Protein AF-A0A9E5URE9-F1 (afdb_monomer)

Mean predicted aligned error: 7.42 Å

Nearest PDB structures (foldseek):
  4c12-assembly1_A  TM=3.299E-01  e=5.201E+00  Staphylococcus aureus
  5oyg-assembly1_A  TM=1.551E-01  e=9.542E+00  Mus musculus

Solvent-accessible surface area (backbone atoms only — not comparable to full-atom values): 10415 Å² total; per-residue (Å²): 116,57,43,36,28,43,25,37,92,72,68,79,48,72,44,80,46,74,29,92,41,66,73,55,35,54,56,54,53,61,72,70,52,81,60,83,44,76,50,73,67,82,85,67,87,63,43,59,75,55,46,56,67,60,48,29,28,36,34,40,39,46,84,90,50,74,49,76,44,80,40,81,71,72,63,75,66,90,88,64,58,64,67,62,53,51,50,53,51,41,51,51,51,51,32,33,76,72,63,78,35,84,72,73,83,82,73,88,70,53,68,39,33,41,37,28,73,60,31,91,81,43,49,32,35,34,33,64,82,70,63,52,68,44,64,61,46,61,49,35,73,78,67,61,58,49,63,70,60,36,50,47,41,49,55,51,46,63,79,61,65,74,80,78,77,80,68,68,72,63,78,77,134

Structure (mmCIF, N/CA/C/O backbone):
data_AF-A0A9E5URE9-F1
#
_entry.id   AF-A0A9E5URE9-F1
#
loop_
_atom_site.group_PDB
_atom_site.id
_atom_site.type_symbol
_atom_site.label_atom_id
_atom_site.label_alt_id
_atom_site.label_comp_id
_atom_site.label_asym_id
_atom_site.label_entity_id
_atom_site.label_seq_id
_atom_site.pdbx_PDB_ins_code
_atom_site.Cartn_x
_atom_site.Cartn_y
_atom_site.Cartn_z
_atom_site.occupancy
_atom_site.B_iso_or_equiv
_atom_site.auth_seq_id
_atom_site.auth_comp_id
_atom_site.auth_asym_id
_atom_site.auth_atom_id
_atom_site.pdbx_PDB_model_num
ATOM 1 N N . MET A 1 1 ? 10.419 -15.324 2.575 1.00 60.12 1 MET A N 1
ATOM 2 C CA . MET A 1 1 ? 11.034 -14.148 3.236 1.00 60.12 1 MET A CA 1
ATOM 3 C C . MET A 1 1 ? 10.386 -12.915 2.632 1.00 60.12 1 MET A C 1
ATOM 5 O O . MET A 1 1 ? 10.038 -13.003 1.463 1.00 60.12 1 MET A O 1
ATOM 9 N N . PRO A 1 2 ? 10.134 -11.830 3.382 1.00 74.69 2 PRO A N 1
ATOM 10 C CA . PRO A 1 2 ? 9.548 -10.629 2.796 1.00 74.69 2 PRO A CA 1
ATOM 11 C C . PRO A 1 2 ? 10.541 -9.970 1.827 1.00 74.69 2 PRO A C 1
ATOM 13 O O . PRO A 1 2 ? 11.730 -9.865 2.138 1.00 74.69 2 PRO A O 1
ATOM 16 N N . VAL A 1 3 ? 10.042 -9.533 0.670 1.00 76.31 3 VAL A N 1
ATOM 17 C CA . VAL A 1 3 ? 10.836 -8.878 -0.377 1.00 76.31 3 VAL A CA 1
ATOM 18 C C . VAL A 1 3 ? 10.180 -7.550 -0.742 1.00 76.31 3 VAL A C 1
ATOM 20 O O . VAL A 1 3 ? 8.975 -7.491 -1.001 1.00 76.31 3 VAL A O 1
ATOM 23 N N . ALA A 1 4 ? 10.978 -6.485 -0.743 1.00 77.38 4 ALA A N 1
ATOM 24 C CA . ALA A 1 4 ? 10.601 -5.182 -1.272 1.00 77.38 4 ALA A CA 1
ATOM 25 C C . ALA A 1 4 ? 11.588 -4.754 -2.353 1.00 77.38 4 ALA A C 1
ATOM 27 O O . ALA A 1 4 ? 12.710 -5.248 -2.419 1.00 77.38 4 ALA A O 1
ATOM 28 N N . TRP A 1 5 ? 11.188 -3.776 -3.148 1.00 84.19 5 TRP A N 1
ATOM 29 C CA . TRP A 1 5 ? 12.077 -3.035 -4.019 1.00 84.19 5 TRP A CA 1
ATOM 30 C C . TRP A 1 5 ? 11.864 -1.548 -3.786 1.00 84.19 5 TRP A C 1
ATOM 32 O O . TRP A 1 5 ? 10.734 -1.102 -3.584 1.00 84.19 5 TRP A O 1
ATOM 42 N N . ALA A 1 6 ? 12.940 -0.775 -3.843 1.00 74.88 6 ALA A N 1
ATOM 43 C CA . ALA A 1 6 ? 12.883 0.677 -3.750 1.00 74.88 6 ALA A CA 1
ATOM 44 C C . ALA A 1 6 ? 13.463 1.302 -5.017 1.00 74.88 6 ALA A C 1
ATOM 46 O O . ALA A 1 6 ? 14.536 0.902 -5.470 1.00 74.88 6 ALA A O 1
ATOM 47 N N . ALA A 1 7 ? 12.764 2.286 -5.575 1.00 72.44 7 ALA A N 1
ATOM 48 C CA . ALA A 1 7 ? 13.292 3.133 -6.633 1.00 72.44 7 ALA A CA 1
ATOM 49 C C . ALA A 1 7 ? 13.768 4.463 -6.031 1.00 72.44 7 ALA A C 1
ATOM 51 O O . ALA A 1 7 ? 13.039 5.140 -5.298 1.00 72.44 7 ALA A O 1
ATOM 52 N N . VAL A 1 8 ? 15.006 4.832 -6.358 1.00 62.00 8 VAL A N 1
ATOM 53 C CA . VAL A 1 8 ? 15.594 6.141 -6.048 1.00 62.00 8 VAL A CA 1
ATOM 54 C C . VAL A 1 8 ? 15.553 6.986 -7.323 1.00 62.00 8 VAL A C 1
ATOM 56 O O . VAL A 1 8 ? 15.662 6.441 -8.420 1.00 62.00 8 VAL A O 1
ATOM 59 N N . ALA A 1 9 ? 15.415 8.307 -7.181 1.00 56.12 9 ALA A N 1
ATOM 60 C CA . ALA A 1 9 ? 15.233 9.271 -8.275 1.00 56.12 9 ALA A CA 1
ATOM 61 C C . ALA A 1 9 ? 16.230 9.134 -9.448 1.00 56.12 9 ALA A C 1
ATOM 63 O O . ALA A 1 9 ? 15.930 9.532 -10.569 1.00 56.12 9 ALA A O 1
ATOM 64 N N . HIS A 1 10 ? 17.422 8.575 -9.213 1.00 47.16 10 HIS A N 1
ATOM 65 C CA . HIS A 1 10 ? 18.380 8.224 -10.259 1.00 47.16 10 HIS A CA 1
ATOM 66 C C . HIS A 1 10 ? 19.381 7.158 -9.769 1.00 47.16 10 HIS A C 1
ATOM 68 O O . HIS A 1 10 ? 19.955 7.340 -8.693 1.00 47.16 10 HIS A O 1
ATOM 74 N N . PRO A 1 11 ? 19.695 6.111 -10.562 1.00 50.81 11 PRO A N 1
ATOM 75 C CA . PRO A 1 11 ? 19.021 5.683 -11.792 1.00 50.81 11 PRO A CA 1
ATOM 76 C C . PRO A 1 11 ? 17.658 5.040 -11.481 1.00 50.81 11 PRO A C 1
ATOM 78 O O . PRO A 1 11 ? 17.508 4.417 -10.434 1.00 50.81 11 PRO A O 1
ATOM 81 N N . LEU A 1 12 ? 16.692 5.200 -12.397 1.00 62.84 12 LEU A N 1
ATOM 82 C CA . LEU A 1 12 ? 15.303 4.701 -12.352 1.00 62.84 12 LEU A CA 1
ATOM 83 C C . LEU A 1 12 ? 15.221 3.160 -12.377 1.00 62.84 12 LEU A C 1
ATOM 85 O O . LEU A 1 12 ? 14.602 2.566 -13.251 1.00 62.84 12 LEU A O 1
ATOM 89 N N . SER A 1 13 ? 15.885 2.499 -11.439 1.00 72.50 13 SER A N 1
ATOM 90 C CA . SER A 1 13 ? 15.904 1.050 -11.290 1.00 72.50 13 SER A CA 1
ATOM 91 C C . SER A 1 13 ? 15.417 0.696 -9.899 1.00 72.50 13 SER A C 1
ATOM 93 O O . SER A 1 13 ? 15.882 1.266 -8.906 1.00 72.50 13 SER A O 1
ATOM 95 N N . PHE A 1 14 ? 14.516 -0.272 -9.824 1.00 84.44 14 PHE A N 1
ATOM 96 C CA . PHE A 1 14 ? 14.110 -0.855 -8.559 1.00 84.44 14 PHE A CA 1
ATOM 97 C C . PHE A 1 14 ? 15.252 -1.695 -7.988 1.00 84.44 14 PHE A C 1
ATOM 99 O O . PHE A 1 14 ? 15.652 -2.702 -8.566 1.00 84.44 14 PHE A O 1
ATOM 106 N N . GLN A 1 15 ? 15.776 -1.298 -6.831 1.00 85.31 15 GLN A N 1
ATOM 107 C CA . GLN A 1 15 ? 16.776 -2.088 -6.124 1.00 85.31 15 GLN A CA 1
ATOM 108 C C . GLN A 1 15 ? 16.074 -3.071 -5.183 1.00 85.31 15 GLN A C 1
ATOM 110 O O . GLN A 1 15 ? 15.295 -2.620 -4.336 1.00 85.31 15 GLN A O 1
ATOM 115 N N . PRO A 1 16 ? 16.319 -4.391 -5.306 1.00 88.00 16 PRO A N 1
ATOM 116 C CA . PRO A 1 16 ? 15.750 -5.369 -4.393 1.00 88.00 16 PRO A CA 1
ATOM 117 C C . PRO A 1 16 ? 16.319 -5.179 -2.987 1.00 88.00 16 PRO A C 1
ATOM 119 O O . PRO A 1 16 ? 17.527 -5.041 -2.785 1.00 88.00 16 PRO A O 1
ATOM 122 N N . ILE A 1 17 ? 15.430 -5.211 -2.003 1.00 87.44 17 ILE A N 1
ATOM 123 C CA . ILE A 1 17 ? 15.737 -5.159 -0.581 1.00 87.44 17 ILE A CA 1
ATOM 124 C C . ILE A 1 17 ? 15.089 -6.379 0.055 1.00 87.44 17 ILE A C 1
ATOM 126 O O . ILE A 1 17 ? 13.873 -6.467 0.228 1.00 87.44 17 ILE A O 1
ATOM 130 N N . GLU A 1 18 ? 15.934 -7.329 0.423 1.00 88.62 18 GLU A N 1
ATOM 131 C CA . GLU A 1 18 ? 15.522 -8.533 1.131 1.00 88.62 18 GLU A CA 1
ATOM 132 C C . GLU A 1 18 ? 15.852 -8.407 2.616 1.00 88.62 18 GLU A C 1
ATOM 134 O O . GLU A 1 18 ? 16.837 -7.768 3.001 1.00 88.62 18 GLU A O 1
ATOM 139 N N . ALA A 1 19 ? 15.047 -9.039 3.464 1.00 88.19 19 ALA A N 1
ATOM 140 C CA . ALA A 1 19 ? 15.331 -9.164 4.887 1.00 88.19 19 ALA A CA 1
ATOM 141 C C . ALA A 1 19 ? 14.746 -10.464 5.445 1.00 88.19 19 ALA A C 1
ATOM 143 O O . ALA A 1 19 ? 13.772 -11.002 4.917 1.00 88.19 19 ALA A O 1
ATOM 144 N N . ALA A 1 20 ? 15.304 -10.956 6.554 1.00 85.31 20 ALA A N 1
ATOM 145 C CA . ALA A 1 20 ? 14.784 -12.163 7.194 1.00 85.31 20 ALA A CA 1
ATOM 146 C C . ALA A 1 20 ? 13.427 -11.904 7.870 1.00 85.31 20 ALA A C 1
ATOM 148 O O . ALA A 1 20 ? 12.602 -12.809 8.001 1.00 85.31 20 ALA A O 1
ATOM 149 N N . THR A 1 21 ? 13.190 -10.661 8.297 1.00 86.88 21 THR A N 1
ATOM 150 C CA . THR A 1 21 ? 11.973 -10.241 8.996 1.00 86.88 21 THR A CA 1
ATOM 151 C C . THR A 1 21 ? 11.462 -8.903 8.471 1.00 86.88 21 THR A C 1
ATOM 153 O O . THR A 1 21 ? 12.222 -8.094 7.944 1.00 86.88 21 THR A O 1
ATOM 156 N N . PHE A 1 22 ? 10.168 -8.638 8.654 1.00 82.94 22 PHE A N 1
ATOM 157 C CA . PHE A 1 22 ? 9.565 -7.372 8.233 1.00 82.94 22 PHE A CA 1
ATOM 158 C C . PHE A 1 22 ? 10.126 -6.139 8.977 1.00 82.94 22 PHE A C 1
ATOM 160 O O . PHE A 1 22 ? 10.442 -5.157 8.312 1.00 82.94 22 PHE A O 1
ATOM 167 N N . PRO A 1 23 ? 10.354 -6.155 10.309 1.00 87.44 23 PRO A N 1
ATOM 168 C CA . PRO A 1 23 ? 10.995 -5.021 10.984 1.00 87.44 23 PRO A CA 1
ATOM 169 C C . PRO A 1 23 ? 12.401 -4.712 10.451 1.00 87.44 23 PRO A C 1
ATOM 171 O O . PRO A 1 23 ? 12.790 -3.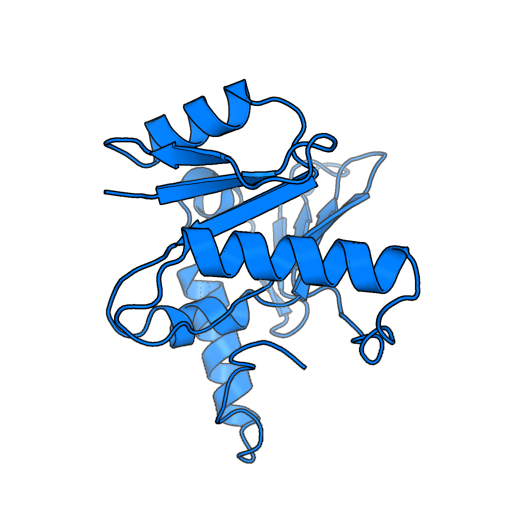551 10.344 1.00 87.44 23 PRO A O 1
ATOM 174 N N . GLU A 1 24 ? 13.164 -5.745 10.086 1.00 89.50 24 GLU A N 1
ATOM 175 C CA . GLU A 1 24 ? 14.466 -5.566 9.445 1.00 89.50 24 GLU A CA 1
ATOM 176 C C . GLU A 1 24 ? 14.325 -4.968 8.038 1.00 89.50 24 GLU A C 1
ATOM 178 O O . GLU A 1 24 ? 15.104 -4.087 7.679 1.00 89.50 24 GLU A O 1
ATOM 183 N N . LEU A 1 25 ? 13.313 -5.387 7.271 1.00 88.50 25 LEU A N 1
ATOM 184 C CA . LEU A 1 25 ? 13.005 -4.820 5.957 1.00 88.50 25 LEU A CA 1
ATOM 185 C C . LEU A 1 25 ? 12.724 -3.316 6.044 1.00 88.50 25 LEU A C 1
ATOM 187 O O . LEU A 1 25 ? 13.318 -2.542 5.300 1.00 88.50 25 LEU A O 1
ATOM 191 N N . VAL A 1 26 ? 11.879 -2.900 6.993 1.00 86.38 26 VAL A N 1
ATOM 192 C CA . VAL A 1 26 ? 11.557 -1.482 7.230 1.00 86.38 26 VAL A CA 1
ATOM 193 C C . VAL A 1 26 ? 12.815 -0.688 7.581 1.00 86.38 26 VAL A C 1
ATOM 195 O O . VAL A 1 26 ? 13.043 0.380 7.023 1.00 86.38 26 VAL A O 1
ATOM 198 N N . LYS A 1 27 ? 13.680 -1.229 8.448 1.00 88.81 27 LYS A N 1
ATOM 199 C CA . LYS A 1 27 ? 14.954 -0.583 8.796 1.00 88.81 27 LYS A CA 1
ATOM 200 C C . LYS A 1 27 ? 15.889 -0.439 7.588 1.00 88.81 27 LYS A C 1
ATOM 202 O O . LYS A 1 27 ? 16.594 0.559 7.480 1.00 88.81 27 LYS A O 1
ATOM 207 N N . ARG A 1 28 ? 15.932 -1.436 6.698 1.00 89.38 28 ARG A N 1
ATOM 208 C CA . ARG A 1 28 ? 16.737 -1.376 5.468 1.00 89.38 28 ARG A CA 1
ATOM 209 C C . ARG A 1 28 ? 16.171 -0.359 4.479 1.00 89.38 28 ARG A C 1
ATOM 211 O O . ARG A 1 28 ? 16.956 0.378 3.902 1.00 89.38 28 ARG A O 1
ATOM 218 N N . LEU A 1 29 ? 14.847 -0.287 4.335 1.00 86.62 29 LEU A N 1
ATOM 219 C CA . LEU A 1 29 ? 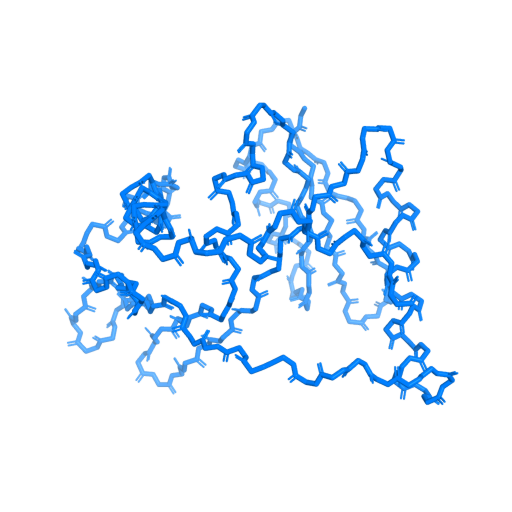14.167 0.727 3.521 1.00 86.62 29 LEU A CA 1
ATOM 220 C C . LEU A 1 29 ? 14.467 2.148 4.016 1.00 86.62 29 LEU A C 1
ATOM 222 O O . LEU A 1 29 ? 14.835 2.996 3.213 1.00 86.62 29 LEU A O 1
ATOM 226 N N . ASP A 1 30 ? 14.395 2.388 5.327 1.00 86.50 30 ASP A N 1
ATOM 227 C CA . ASP A 1 30 ? 14.736 3.686 5.932 1.00 86.50 30 ASP A CA 1
ATOM 228 C C . ASP A 1 30 ? 16.188 4.104 5.629 1.00 86.50 30 ASP A C 1
ATOM 230 O O . ASP A 1 30 ? 16.475 5.260 5.321 1.00 86.50 30 ASP A O 1
ATOM 234 N N . ALA A 1 31 ? 17.112 3.136 5.608 1.00 86.94 31 ALA A N 1
ATOM 235 C CA . ALA A 1 31 ? 18.516 3.377 5.279 1.00 86.94 31 ALA A CA 1
ATOM 236 C C . ALA A 1 31 ? 18.770 3.745 3.801 1.00 86.94 31 ALA A C 1
ATOM 238 O O . ALA A 1 31 ? 19.838 4.278 3.499 1.00 86.94 31 ALA A O 1
ATOM 239 N N . VAL A 1 32 ? 17.821 3.487 2.890 1.00 83.19 32 VAL A N 1
ATOM 240 C CA . VAL A 1 32 ? 17.903 3.933 1.483 1.00 83.19 32 VAL A CA 1
ATOM 241 C C . VAL A 1 32 ? 17.686 5.447 1.366 1.00 83.19 32 VAL A C 1
ATOM 243 O O . VAL A 1 32 ? 18.148 6.068 0.410 1.00 83.19 32 VAL A O 1
ATOM 246 N N . GLY A 1 33 ? 17.052 6.069 2.363 1.00 80.38 33 GLY A N 1
ATOM 247 C CA . GLY A 1 33 ? 16.733 7.491 2.360 1.00 80.38 33 GLY A CA 1
ATOM 248 C C . GLY A 1 33 ? 15.458 7.793 1.573 1.00 80.38 33 GLY A C 1
ATOM 249 O O . GLY A 1 33 ? 14.479 7.051 1.634 1.00 80.38 33 GLY A O 1
ATOM 250 N N . HIS A 1 34 ? 15.437 8.921 0.859 1.00 79.56 34 HIS A N 1
ATOM 251 C CA . HIS A 1 34 ? 14.244 9.346 0.130 1.00 79.56 34 HIS A CA 1
ATOM 252 C C . HIS A 1 34 ? 13.987 8.438 -1.080 1.00 79.56 34 HIS A C 1
ATOM 254 O O . HIS A 1 34 ? 14.814 8.348 -1.987 1.00 79.56 34 HIS A O 1
ATOM 260 N N . THR A 1 35 ? 12.828 7.782 -1.085 1.00 79.88 35 THR A N 1
ATOM 261 C CA . THR A 1 35 ? 12.371 6.899 -2.161 1.00 79.88 35 THR A CA 1
ATOM 262 C C . THR A 1 35 ? 11.161 7.524 -2.839 1.00 79.88 35 THR A C 1
ATOM 264 O O . THR A 1 35 ? 10.242 7.995 -2.171 1.00 79.88 35 THR A O 1
ATOM 267 N N . GLU A 1 36 ? 11.166 7.549 -4.171 1.00 84.06 36 GLU A N 1
ATOM 268 C CA . GLU A 1 36 ? 10.012 8.043 -4.935 1.00 84.06 36 GLU A CA 1
ATOM 269 C C . GLU A 1 36 ? 8.924 6.972 -5.033 1.00 84.06 36 GLU A C 1
ATOM 271 O O . GLU A 1 36 ? 7.732 7.275 -5.087 1.00 84.06 36 GLU A O 1
ATOM 276 N N . GLU A 1 37 ? 9.338 5.704 -5.062 1.00 88.38 37 GLU A N 1
ATOM 277 C CA . GLU A 1 37 ? 8.446 4.572 -5.245 1.00 88.38 37 GLU A CA 1
ATOM 278 C C . GLU A 1 37 ? 8.980 3.331 -4.524 1.00 88.38 37 GLU A C 1
ATOM 280 O O . GLU A 1 37 ? 10.177 3.035 -4.544 1.00 88.38 37 GLU A O 1
ATOM 285 N N . ILE A 1 38 ? 8.069 2.587 -3.896 1.00 90.88 38 ILE A N 1
ATOM 286 C CA . ILE A 1 38 ? 8.348 1.311 -3.236 1.00 90.88 38 ILE A CA 1
ATOM 287 C C . ILE A 1 38 ? 7.405 0.268 -3.832 1.00 90.88 38 ILE A C 1
ATOM 289 O O . ILE A 1 38 ? 6.200 0.502 -3.930 1.00 90.88 38 ILE A O 1
ATOM 293 N N . ALA A 1 39 ? 7.950 -0.889 -4.195 1.00 91.38 39 ALA A N 1
ATOM 294 C CA . ALA A 1 39 ? 7.185 -2.059 -4.601 1.00 91.38 39 ALA A CA 1
ATOM 295 C C . ALA A 1 39 ? 7.317 -3.156 -3.539 1.00 91.38 39 ALA A C 1
ATOM 297 O O . ALA A 1 39 ? 8.402 -3.410 -3.019 1.00 91.38 39 ALA A O 1
ATOM 298 N N . LEU A 1 40 ? 6.206 -3.815 -3.215 1.00 90.75 40 LEU A N 1
ATOM 299 C CA . LEU A 1 40 ? 6.155 -4.924 -2.264 1.00 90.75 40 LEU A CA 1
ATOM 300 C C . LEU A 1 40 ? 5.593 -6.154 -2.974 1.00 90.75 40 LEU A C 1
ATOM 302 O O . LEU A 1 40 ? 4.520 -6.070 -3.573 1.00 90.75 40 LEU A O 1
ATOM 306 N N . LEU A 1 41 ? 6.281 -7.295 -2.870 1.00 90.44 41 LEU A N 1
ATOM 307 C CA . LEU A 1 41 ? 5.730 -8.581 -3.297 1.00 90.44 41 LEU A CA 1
ATOM 308 C C . LEU A 1 41 ? 5.064 -9.253 -2.100 1.00 90.44 41 LEU A C 1
ATOM 310 O O . LEU A 1 41 ? 5.705 -9.532 -1.086 1.00 90.44 41 LEU A O 1
ATOM 314 N N . LEU A 1 42 ? 3.768 -9.517 -2.234 1.00 88.88 42 LEU A N 1
ATOM 315 C CA . LEU A 1 42 ? 2.973 -10.206 -1.229 1.00 88.88 42 LEU A CA 1
ATOM 316 C C . LEU A 1 42 ? 2.492 -11.537 -1.808 1.00 88.88 42 LEU A C 1
ATOM 318 O O . LEU A 1 42 ? 1.712 -11.560 -2.758 1.00 88.88 42 LEU A O 1
ATOM 322 N N . GLU A 1 43 ? 2.947 -12.639 -1.218 1.00 88.81 43 GLU A N 1
ATOM 323 C CA . GLU A 1 43 ? 2.589 -13.997 -1.631 1.00 88.81 43 GLU A CA 1
ATOM 324 C C . GLU A 1 43 ? 1.637 -14.636 -0.618 1.00 88.81 43 GLU A C 1
ATOM 326 O O . GLU A 1 43 ? 1.801 -14.492 0.595 1.00 88.81 43 GLU A O 1
ATOM 331 N N . GLY A 1 44 ? 0.636 -15.365 -1.111 1.00 89.38 44 GLY A N 1
ATOM 332 C CA . GLY A 1 44 ? -0.312 -16.082 -0.266 1.00 89.38 44 GLY A CA 1
ATOM 333 C C . GLY A 1 44 ? -1.695 -16.221 -0.887 1.00 89.38 44 GLY A C 1
ATOM 334 O O . GLY A 1 44 ? -2.023 -15.626 -1.914 1.00 89.38 44 GLY A O 1
ATOM 335 N N . SER A 1 45 ? -2.545 -17.007 -0.234 1.00 89.12 45 SER A N 1
ATOM 336 C CA . SER A 1 45 ? -3.930 -17.193 -0.664 1.00 89.12 45 SER A CA 1
ATOM 337 C C . SER A 1 45 ? -4.744 -15.912 -0.479 1.00 89.12 45 SER A C 1
ATOM 339 O O . SER A 1 45 ? -4.705 -15.294 0.582 1.00 89.12 45 SER A O 1
ATOM 341 N N . ASN A 1 46 ? -5.522 -15.540 -1.500 1.00 89.00 46 ASN A N 1
ATOM 342 C CA . ASN A 1 46 ? -6.440 -14.392 -1.493 1.00 89.00 46 ASN A CA 1
ATOM 343 C C . ASN A 1 46 ? -5.798 -13.017 -1.228 1.00 89.00 46 ASN A C 1
ATOM 345 O O . ASN A 1 46 ? -6.529 -12.051 -1.019 1.00 89.00 46 ASN A O 1
ATOM 349 N N . VAL A 1 47 ? -4.466 -12.892 -1.286 1.00 91.12 47 VAL A N 1
ATOM 350 C CA . VAL A 1 47 ? -3.753 -11.627 -1.024 1.00 91.12 47 VAL A CA 1
ATOM 351 C C . VAL A 1 47 ? -4.300 -10.495 -1.886 1.00 91.12 47 VAL A C 1
ATOM 353 O O . VAL A 1 47 ? -4.683 -9.456 -1.358 1.00 91.12 47 VAL A O 1
ATOM 356 N N . PHE A 1 48 ? -4.432 -10.712 -3.197 1.00 90.12 48 PHE A N 1
ATOM 357 C CA . PHE A 1 48 ? -5.004 -9.701 -4.088 1.00 90.12 48 PHE A CA 1
ATOM 358 C C . PHE A 1 48 ? -6.425 -9.291 -3.667 1.00 90.12 48 PHE A C 1
ATOM 360 O O . PHE A 1 48 ? -6.753 -8.106 -3.641 1.00 90.12 48 PHE A O 1
ATOM 367 N N . GLY A 1 49 ? -7.259 -10.265 -3.291 1.00 89.19 49 GLY A N 1
ATOM 368 C CA . GLY A 1 49 ? -8.631 -10.027 -2.847 1.00 89.19 49 GLY A CA 1
ATOM 369 C C . GLY A 1 49 ? -8.711 -9.120 -1.620 1.00 89.19 49 GLY A C 1
ATOM 370 O O . GLY A 1 49 ? -9.579 -8.253 -1.580 1.00 89.19 49 GLY A O 1
ATOM 371 N N . PHE A 1 50 ? -7.789 -9.269 -0.666 1.00 91.44 50 PHE A N 1
ATOM 372 C CA . PHE A 1 50 ? -7.702 -8.395 0.507 1.00 91.44 50 PHE A CA 1
ATOM 373 C C . PHE A 1 50 ? -7.086 -7.032 0.179 1.00 91.44 50 PHE A C 1
ATOM 375 O O . PHE A 1 50 ? -7.582 -6.002 0.631 1.00 91.44 50 PHE A O 1
ATOM 382 N N . MET A 1 51 ? -6.037 -7.009 -0.645 1.00 92.62 51 MET A N 1
ATOM 383 C CA . MET A 1 51 ? -5.263 -5.796 -0.903 1.00 92.62 51 MET A CA 1
ATOM 384 C C . MET A 1 51 ? -5.908 -4.860 -1.923 1.00 92.62 51 MET A C 1
ATOM 386 O O . MET A 1 51 ? -5.626 -3.669 -1.889 1.00 92.62 51 MET A O 1
ATOM 390 N N . LYS A 1 52 ? -6.798 -5.330 -2.808 1.00 89.25 52 LYS A N 1
ATOM 391 C CA . LYS A 1 52 ? -7.438 -4.469 -3.825 1.00 89.25 52 LYS A CA 1
ATOM 392 C C . LYS A 1 52 ? -8.167 -3.257 -3.223 1.00 89.25 52 LYS A C 1
ATOM 394 O O . LYS A 1 52 ? -8.239 -2.208 -3.858 1.00 89.25 52 LYS A O 1
ATOM 399 N N . GLY A 1 53 ? -8.655 -3.383 -1.984 1.00 89.50 53 GLY A N 1
ATOM 400 C CA . GLY A 1 53 ? -9.275 -2.293 -1.231 1.00 89.50 53 GLY A CA 1
ATOM 401 C C . GLY A 1 53 ? -8.309 -1.191 -0.812 1.00 89.50 53 GLY A C 1
ATOM 402 O O . GLY A 1 53 ? -8.749 -0.098 -0.475 1.00 89.50 53 GLY A O 1
ATOM 403 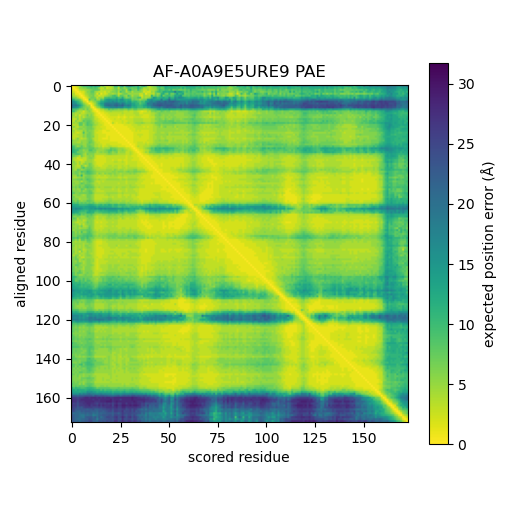N N . GLU A 1 54 ? -7.006 -1.420 -0.883 1.00 92.38 54 GLU A N 1
ATOM 404 C CA . GLU A 1 54 ? -5.982 -0.425 -0.571 1.00 92.38 54 GLU A CA 1
ATOM 405 C C . GLU A 1 54 ? -5.603 0.423 -1.792 1.00 92.38 54 GLU A C 1
ATOM 407 O O . GLU A 1 54 ? -4.846 1.372 -1.660 1.00 92.38 54 GLU A O 1
ATOM 412 N N . ARG A 1 55 ? -6.138 0.137 -2.989 1.00 91.19 55 ARG A N 1
ATOM 413 C CA . ARG A 1 55 ? -5.887 0.960 -4.181 1.00 91.19 55 ARG A CA 1
ATOM 414 C C . ARG A 1 55 ? -6.487 2.361 -4.015 1.00 91.19 55 ARG A C 1
ATOM 416 O O . ARG A 1 55 ? -7.685 2.497 -3.757 1.00 91.19 55 ARG A O 1
ATOM 423 N N . GLY A 1 56 ? -5.679 3.391 -4.262 1.00 91.38 56 GLY A N 1
ATOM 424 C CA . GLY A 1 56 ? -6.106 4.790 -4.293 1.00 91.38 56 GLY A CA 1
ATOM 425 C C . GLY A 1 56 ? -5.130 5.744 -3.608 1.00 91.38 56 GLY A C 1
ATOM 426 O O . GLY A 1 56 ? -4.013 5.375 -3.248 1.00 91.38 56 GLY A O 1
ATOM 427 N N . LEU A 1 57 ? -5.553 6.999 -3.425 1.00 93.94 57 LEU A N 1
ATOM 428 C CA . LEU A 1 57 ? -4.739 8.002 -2.736 1.00 93.94 57 LEU A CA 1
ATOM 429 C C . LEU A 1 57 ? -4.931 7.908 -1.219 1.00 93.94 57 LEU A C 1
ATOM 431 O O . LEU A 1 57 ? -6.048 7.995 -0.707 1.00 93.94 57 LEU A O 1
ATOM 435 N N . HIS A 1 58 ? -3.830 7.786 -0.491 1.00 95.44 58 HIS A N 1
ATOM 436 C CA . HIS A 1 58 ? -3.775 7.815 0.965 1.00 95.44 58 HIS A CA 1
ATOM 437 C C . HIS A 1 58 ? -3.187 9.157 1.384 1.00 95.44 58 HIS A C 1
ATOM 439 O O . HIS A 1 58 ? -2.131 9.554 0.898 1.00 95.44 58 HIS A O 1
ATOM 445 N N . ARG A 1 59 ? -3.886 9.877 2.261 1.00 94.88 59 ARG A N 1
ATOM 446 C CA . ARG A 1 59 ? -3.478 11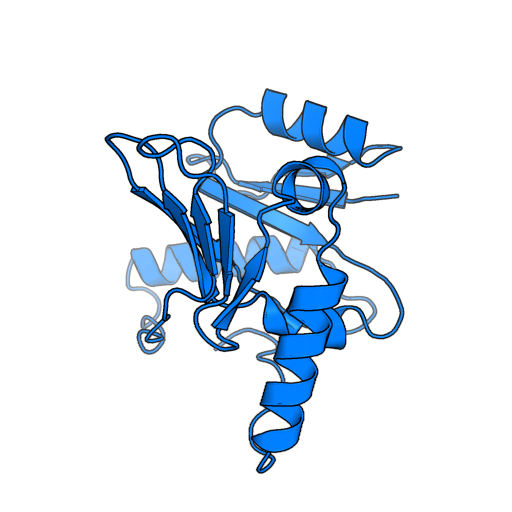.210 2.704 1.00 94.88 59 ARG A CA 1
ATOM 447 C C . ARG A 1 59 ? -3.041 11.187 4.156 1.00 94.88 59 ARG A C 1
ATOM 449 O O . ARG A 1 59 ? -3.854 10.884 5.027 1.00 94.88 59 ARG A O 1
ATOM 456 N N . LEU A 1 60 ? -1.802 11.575 4.414 1.00 93.31 60 LEU A N 1
ATOM 457 C CA . LEU A 1 60 ? -1.308 11.880 5.748 1.00 93.31 60 LEU A CA 1
ATOM 458 C C . LEU A 1 60 ? -1.548 13.364 6.036 1.00 93.31 60 LEU A C 1
ATOM 460 O O . LEU A 1 60 ? -1.094 14.231 5.300 1.00 93.31 60 LEU A O 1
ATOM 464 N N . LEU A 1 61 ? -2.300 13.645 7.095 1.00 90.12 61 LEU A N 1
ATOM 465 C CA . LEU A 1 61 ? -2.603 14.985 7.578 1.00 90.12 61 LEU A CA 1
ATOM 466 C C . LEU A 1 61 ? -1.626 15.321 8.707 1.00 90.12 61 LEU A C 1
ATOM 468 O O . LEU A 1 61 ? -1.744 14.781 9.814 1.00 90.12 61 LEU A O 1
ATOM 472 N N . HIS A 1 62 ? -0.695 16.228 8.432 1.00 83.06 62 HIS A N 1
ATOM 473 C CA . HIS A 1 62 ? 0.190 16.825 9.427 1.00 83.06 62 HIS A CA 1
ATOM 474 C C . HIS A 1 62 ? -0.201 18.295 9.663 1.00 83.06 62 HIS A C 1
ATOM 476 O O . HIS A 1 62 ? -1.053 18.836 8.956 1.00 83.06 62 HIS A O 1
ATOM 482 N N . ASP A 1 63 ? 0.362 18.945 10.685 1.00 77.00 63 ASP A N 1
ATOM 483 C CA . ASP A 1 63 ? -0.100 20.274 11.124 1.00 77.00 63 ASP A CA 1
ATOM 484 C C . ASP A 1 63 ? -0.048 21.343 10.021 1.00 77.00 63 ASP A C 1
ATOM 486 O O . ASP A 1 63 ? -0.970 22.149 9.907 1.00 77.00 63 ASP A O 1
ATOM 490 N N . ASN A 1 64 ? 0.993 21.321 9.184 1.00 74.62 64 ASN A N 1
ATOM 491 C CA . ASN A 1 64 ? 1.224 22.333 8.145 1.00 74.62 64 ASN A CA 1
ATOM 492 C C . ASN A 1 64 ? 1.413 21.752 6.737 1.00 74.62 64 ASN A C 1
ATOM 494 O O . ASN A 1 64 ? 1.601 22.515 5.794 1.00 74.62 64 ASN A O 1
ATOM 498 N N . MET A 1 65 ? 1.391 20.425 6.595 1.00 78.56 65 MET A N 1
ATOM 499 C CA . MET A 1 65 ? 1.626 19.728 5.332 1.00 78.56 65 MET A CA 1
ATOM 500 C C . MET A 1 65 ? 0.697 18.519 5.237 1.00 78.56 65 MET A C 1
ATOM 502 O O . MET A 1 65 ? 0.554 17.762 6.197 1.00 78.56 65 MET A O 1
ATOM 506 N N . ASP A 1 66 ? 0.086 18.342 4.070 1.00 85.44 66 ASP A N 1
ATOM 507 C CA . ASP A 1 66 ? -0.602 17.107 3.715 1.00 85.44 66 ASP A CA 1
ATOM 508 C C . ASP A 1 66 ? 0.317 16.336 2.758 1.00 85.44 66 ASP A C 1
ATOM 510 O O . ASP A 1 66 ? 0.732 16.869 1.728 1.00 85.44 66 ASP A O 1
ATOM 514 N N . GLU A 1 67 ? 0.622 15.085 3.085 1.00 90.50 67 GLU A N 1
ATOM 515 C CA . GLU A 1 67 ? 1.356 14.184 2.195 1.00 90.50 67 GLU A CA 1
ATOM 516 C C . GLU A 1 67 ? 0.377 13.218 1.529 1.00 90.50 67 GLU A C 1
ATOM 518 O O . GLU A 1 67 ? -0.593 12.760 2.142 1.00 90.50 67 GLU A O 1
ATOM 523 N N . LEU A 1 68 ? 0.613 12.919 0.253 1.00 92.12 68 LEU A N 1
ATOM 524 C CA . LEU A 1 68 ? -0.194 11.990 -0.528 1.00 92.12 68 LEU A CA 1
ATOM 525 C C . LEU A 1 68 ? 0.677 10.842 -1.015 1.00 92.12 68 LEU A C 1
ATOM 527 O O . LEU A 1 68 ? 1.718 11.061 -1.626 1.00 92.12 68 LEU A O 1
ATOM 531 N N . VAL A 1 69 ? 0.196 9.625 -0.799 1.00 91.75 69 VAL A N 1
ATOM 532 C CA . VAL A 1 69 ? 0.788 8.402 -1.335 1.00 91.75 69 VAL A CA 1
ATOM 533 C C . VAL A 1 69 ? -0.237 7.738 -2.242 1.00 91.75 69 VAL A C 1
AT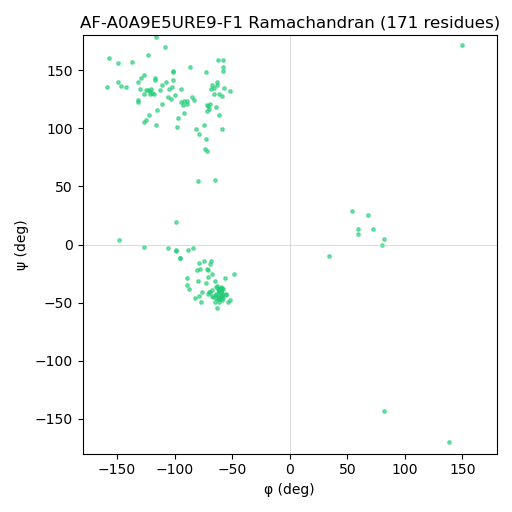OM 535 O O . VAL A 1 69 ? -1.389 7.549 -1.852 1.00 91.75 69 VAL A O 1
ATOM 538 N N . ASN A 1 70 ? 0.172 7.391 -3.460 1.00 92.50 70 ASN A N 1
ATOM 539 C CA . ASN A 1 70 ? -0.651 6.609 -4.373 1.00 92.50 70 ASN A CA 1
ATOM 540 C C . ASN A 1 70 ? -0.346 5.121 -4.202 1.00 92.50 70 ASN A C 1
ATOM 542 O O . ASN A 1 70 ? 0.747 4.668 -4.540 1.00 92.50 70 ASN A O 1
ATOM 546 N N . VAL A 1 71 ? -1.320 4.363 -3.707 1.00 92.38 71 VAL A N 1
ATOM 547 C CA . VAL A 1 71 ? -1.212 2.914 -3.562 1.00 92.38 71 VAL A CA 1
ATOM 548 C C . VAL A 1 71 ? -1.818 2.245 -4.790 1.00 92.38 71 VAL A C 1
ATOM 550 O O . VAL A 1 71 ? -2.990 2.437 -5.123 1.00 92.38 71 VAL A O 1
ATOM 553 N N . ARG A 1 72 ? -1.005 1.428 -5.460 1.00 90.94 72 ARG A N 1
ATOM 554 C CA . ARG A 1 72 ? -1.407 0.601 -6.601 1.00 90.94 72 ARG A CA 1
ATOM 555 C C . ARG A 1 72 ? -1.236 -0.865 -6.246 1.00 90.94 72 ARG A C 1
ATOM 557 O O . ARG A 1 72 ? -0.298 -1.232 -5.546 1.00 90.94 72 ARG A O 1
ATOM 564 N N . VAL A 1 73 ? -2.159 -1.688 -6.729 1.00 90.44 73 VAL A N 1
ATOM 565 C CA . VAL A 1 73 ? -2.207 -3.117 -6.421 1.00 90.44 73 VAL A CA 1
ATOM 566 C C . VAL A 1 73 ? -2.383 -3.876 -7.722 1.00 90.44 73 VAL A C 1
ATOM 568 O O . VAL A 1 73 ? -3.347 -3.644 -8.452 1.00 90.44 73 VAL A O 1
ATOM 571 N N . PHE A 1 74 ? -1.449 -4.781 -7.994 1.00 89.69 74 PHE A N 1
ATOM 572 C CA . PHE A 1 74 ? -1.427 -5.606 -9.194 1.00 89.69 74 PHE A CA 1
ATOM 573 C C . PHE A 1 74 ? -1.564 -7.075 -8.801 1.00 89.69 74 PHE A C 1
ATOM 575 O O . PHE A 1 74 ? -1.008 -7.509 -7.792 1.00 89.69 74 PHE A O 1
ATOM 582 N N . ALA A 1 75 ? -2.311 -7.836 -9.598 1.00 89.62 75 ALA A N 1
ATOM 583 C CA . ALA A 1 75 ? -2.267 -9.289 -9.540 1.00 89.62 75 ALA A CA 1
ATOM 584 C C . ALA A 1 75 ? -1.228 -9.763 -10.555 1.00 89.62 75 ALA A C 1
ATOM 586 O O . ALA A 1 75 ? -1.331 -9.430 -11.737 1.00 89.62 75 ALA A O 1
ATOM 587 N N . LEU A 1 76 ? -0.242 -10.526 -10.094 1.00 88.50 76 LEU A N 1
ATOM 588 C CA . LEU A 1 76 ? 0.771 -11.119 -10.958 1.00 88.50 76 LEU A CA 1
ATOM 589 C C . LEU A 1 76 ? 0.448 -12.604 -11.167 1.00 88.50 76 LEU A C 1
ATOM 591 O O . LEU A 1 76 ? 0.109 -13.279 -10.192 1.00 88.50 76 LEU A O 1
ATOM 595 N N . PRO A 1 77 ? 0.529 -13.125 -12.405 1.00 87.00 77 PRO A N 1
ATOM 596 C CA . PRO A 1 77 ? 0.459 -14.559 -12.650 1.00 87.00 77 PRO A CA 1
ATOM 597 C C . PRO A 1 77 ? 1.557 -15.324 -11.904 1.00 87.00 77 PRO A C 1
ATOM 599 O O . PRO A 1 77 ? 2.674 -14.822 -11.732 1.00 87.00 77 PRO A O 1
ATOM 602 N N . ASP A 1 78 ? 1.264 -16.565 -11.523 1.00 84.06 78 ASP A N 1
ATOM 603 C CA . ASP A 1 78 ? 2.251 -17.449 -10.905 1.00 84.06 78 ASP A CA 1
ATOM 604 C C . ASP A 1 78 ? 3.479 -17.620 -11.813 1.00 84.06 78 ASP A C 1
ATOM 606 O O . ASP A 1 78 ? 3.359 -17.833 -13.021 1.00 84.06 78 ASP A O 1
ATOM 610 N N . GLY A 1 79 ? 4.673 -17.533 -11.223 1.00 85.94 79 GLY A N 1
ATOM 611 C CA . GLY A 1 79 ? 5.941 -17.650 -11.949 1.00 85.94 79 GLY A CA 1
ATOM 612 C C . GLY A 1 79 ? 6.413 -16.372 -12.648 1.00 85.94 79 GLY A C 1
ATOM 613 O O . GLY A 1 79 ? 7.438 -16.413 -13.325 1.00 85.94 79 GLY A O 1
ATOM 614 N N . THR A 1 80 ? 5.717 -15.241 -12.478 1.00 89.00 80 THR A N 1
ATOM 615 C CA . THR A 1 80 ? 6.198 -13.935 -12.959 1.00 89.00 80 THR A CA 1
ATOM 616 C C . THR A 1 80 ? 7.551 -13.597 -12.329 1.00 89.00 80 THR A C 1
ATOM 618 O O . THR A 1 80 ? 7.686 -13.591 -11.103 1.00 89.00 80 THR A O 1
ATOM 621 N N . ASN A 1 81 ? 8.546 -13.263 -13.155 1.00 90.75 81 ASN A N 1
ATOM 622 C CA . ASN A 1 81 ? 9.790 -12.673 -12.671 1.00 90.75 81 ASN A CA 1
ATOM 623 C C . ASN A 1 81 ? 9.529 -11.207 -12.297 1.00 90.75 81 ASN A C 1
ATOM 625 O O . ASN A 1 81 ? 9.407 -10.345 -13.161 1.00 90.75 81 ASN A O 1
ATOM 629 N N . VAL A 1 82 ? 9.417 -10.931 -10.997 1.00 89.69 82 VAL A N 1
ATOM 630 C CA . VAL A 1 82 ? 9.075 -9.592 -10.489 1.00 89.69 82 VAL A CA 1
ATOM 631 C C . VAL A 1 82 ? 10.158 -8.559 -10.803 1.00 89.69 82 VAL A C 1
ATOM 633 O O . VAL A 1 82 ? 9.826 -7.399 -11.011 1.00 89.69 82 VAL A O 1
ATOM 636 N N . GLY A 1 83 ? 11.431 -8.965 -10.871 1.00 88.25 83 GLY A N 1
ATOM 637 C CA . GLY A 1 83 ? 12.524 -8.065 -11.246 1.00 88.25 83 GLY A CA 1
ATOM 638 C C . GLY A 1 83 ? 12.362 -7.560 -12.677 1.00 88.25 83 GLY A C 1
ATOM 639 O O . GLY A 1 83 ? 12.256 -6.358 -12.885 1.00 88.25 83 GLY A O 1
ATOM 640 N N . GLU A 1 84 ? 12.224 -8.484 -13.632 1.00 89.75 84 GLU A N 1
ATOM 641 C CA . GLU A 1 84 ? 11.978 -8.149 -15.046 1.00 89.75 84 GLU A CA 1
ATOM 642 C C . GLU A 1 84 ? 10.685 -7.342 -15.219 1.00 89.75 84 GLU A C 1
ATOM 644 O O . GLU A 1 84 ? 10.663 -6.341 -15.926 1.00 89.75 84 GLU A O 1
ATOM 649 N N . TRP A 1 85 ? 9.618 -7.711 -14.503 1.00 90.00 85 TRP A N 1
ATOM 650 C CA . TRP A 1 85 ? 8.356 -6.971 -14.545 1.00 90.00 85 TRP A CA 1
ATOM 651 C C . TRP A 1 85 ? 8.498 -5.518 -14.056 1.00 90.00 85 TRP A C 1
ATOM 653 O O . TRP A 1 85 ? 7.877 -4.609 -14.607 1.00 90.00 85 TRP A O 1
ATOM 663 N N . LEU A 1 86 ? 9.304 -5.284 -13.013 1.00 89.50 86 LEU A N 1
ATOM 664 C CA . LEU A 1 86 ? 9.580 -3.941 -12.494 1.00 89.50 86 LEU A CA 1
ATOM 665 C C . LEU A 1 86 ? 10.489 -3.131 -13.427 1.00 89.50 86 LEU A C 1
ATOM 667 O O . LEU A 1 86 ? 10.312 -1.913 -13.516 1.00 89.50 86 LEU A O 1
ATOM 671 N N . ASP A 1 87 ? 11.422 -3.787 -14.117 1.00 87.69 87 ASP A N 1
ATOM 672 C CA . ASP A 1 87 ? 12.267 -3.162 -15.137 1.00 87.69 87 ASP A CA 1
ATOM 673 C C . ASP A 1 87 ? 11.418 -2.699 -16.331 1.00 87.69 87 ASP A C 1
ATOM 675 O O . ASP A 1 87 ? 11.453 -1.514 -16.678 1.00 87.69 87 ASP A O 1
ATOM 679 N N . ASP A 1 88 ? 10.558 -3.575 -16.865 1.00 88.62 88 ASP A N 1
ATOM 680 C CA . ASP A 1 88 ? 9.592 -3.242 -17.923 1.00 88.62 88 ASP A CA 1
ATOM 681 C C . ASP A 1 88 ? 8.697 -2.066 -17.500 1.00 88.62 88 ASP A C 1
ATOM 683 O O . ASP A 1 88 ? 8.432 -1.132 -18.262 1.00 88.62 88 ASP A O 1
ATOM 687 N N . TYR A 1 89 ? 8.231 -2.075 -16.250 1.00 87.06 89 TYR A N 1
ATOM 688 C CA . TYR A 1 89 ? 7.409 -1.002 -15.704 1.00 87.06 89 TYR A CA 1
ATOM 689 C C . TYR A 1 89 ? 8.139 0.355 -15.677 1.00 87.06 89 TYR A C 1
ATOM 691 O O . TYR A 1 89 ? 7.531 1.382 -16.000 1.00 87.06 89 TYR A O 1
ATOM 699 N N . GLN A 1 90 ? 9.427 0.386 -15.319 1.00 85.94 90 GLN A N 1
ATOM 700 C CA . GLN A 1 90 ? 10.217 1.621 -15.352 1.00 85.94 90 GLN A CA 1
ATOM 701 C C . GLN A 1 90 ? 10.489 2.082 -16.786 1.00 85.94 90 GLN A C 1
ATOM 703 O O . GLN A 1 90 ? 10.352 3.275 -17.064 1.00 85.94 90 GLN A O 1
ATOM 708 N N . GLU A 1 91 ? 10.791 1.165 -17.708 1.00 86.75 91 GLU A N 1
ATOM 709 C CA . GLU A 1 91 ? 10.980 1.492 -19.126 1.00 86.75 91 GLU A CA 1
ATOM 710 C C . GLU A 1 91 ? 9.727 2.157 -19.707 1.00 86.75 91 GLU A C 1
ATOM 712 O O . GLU A 1 91 ? 9.803 3.234 -20.297 1.00 86.75 91 GLU A O 1
ATOM 717 N N . ILE A 1 92 ? 8.545 1.600 -19.432 1.00 86.94 92 ILE A N 1
ATOM 718 C CA . ILE A 1 92 ? 7.270 2.176 -19.875 1.00 86.94 92 ILE A CA 1
ATOM 719 C C . ILE A 1 92 ? 7.062 3.591 -19.319 1.00 86.94 92 ILE A C 1
ATOM 721 O O . ILE A 1 92 ? 6.567 4.465 -20.035 1.00 86.94 92 ILE A O 1
ATOM 725 N N . LYS A 1 93 ? 7.426 3.848 -18.055 1.00 84.81 93 LYS A N 1
ATOM 726 C CA . LYS A 1 93 ? 7.338 5.196 -17.468 1.00 84.81 93 LYS A CA 1
ATOM 727 C C . LYS A 1 93 ? 8.261 6.182 -18.176 1.00 84.81 93 LYS A C 1
ATOM 729 O O . LYS A 1 93 ? 7.830 7.302 -18.453 1.00 84.81 93 LYS A O 1
ATOM 734 N N . VAL A 1 94 ? 9.495 5.773 -18.471 1.00 86.56 94 VAL A N 1
ATOM 735 C CA . VAL A 1 94 ? 10.458 6.592 -19.220 1.00 86.56 94 VAL A CA 1
ATOM 736 C C . VAL A 1 94 ? 9.921 6.885 -20.618 1.00 86.56 94 VAL A C 1
ATOM 738 O O . VAL A 1 94 ? 9.888 8.041 -21.029 1.00 86.56 94 VAL A O 1
ATOM 741 N N . ASP A 1 95 ? 9.406 5.875 -21.315 1.00 88.69 95 ASP A N 1
ATOM 742 C CA . ASP A 1 95 ? 8.836 6.022 -22.653 1.00 88.69 95 ASP A CA 1
ATOM 743 C C . ASP A 1 95 ? 7.650 6.993 -22.686 1.00 88.69 95 ASP A C 1
ATOM 745 O O . ASP A 1 95 ? 7.529 7.793 -23.616 1.00 88.69 95 ASP A O 1
ATOM 749 N N . ILE A 1 96 ? 6.776 6.952 -21.675 1.00 87.00 96 ILE A N 1
ATOM 750 C CA . ILE A 1 96 ? 5.667 7.907 -21.540 1.00 87.00 96 ILE A CA 1
ATOM 751 C C . ILE A 1 96 ? 6.203 9.318 -21.272 1.00 87.00 96 ILE A C 1
ATOM 753 O O . ILE A 1 96 ? 5.751 10.271 -21.907 1.00 87.00 96 ILE A O 1
ATOM 757 N N . ALA A 1 97 ? 7.170 9.465 -20.362 1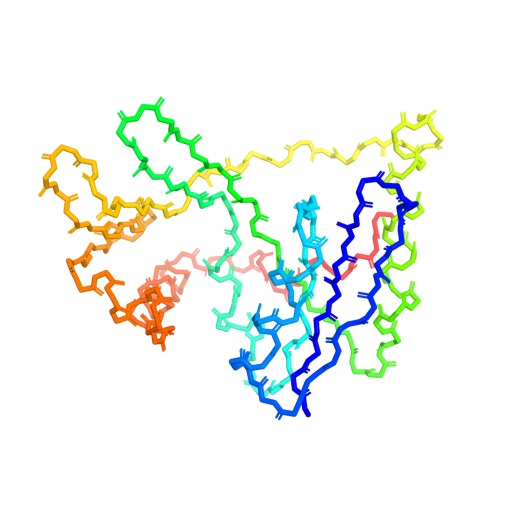.00 87.06 97 ALA A N 1
ATOM 758 C CA . ALA A 1 97 ? 7.754 10.761 -20.015 1.00 87.06 97 ALA A CA 1
ATOM 759 C C . ALA A 1 97 ? 8.487 11.414 -21.201 1.00 87.06 97 ALA A C 1
ATOM 761 O O . ALA A 1 97 ? 8.424 12.629 -21.378 1.00 87.06 97 ALA A O 1
ATOM 762 N N . GLU A 1 98 ? 9.135 10.610 -22.043 1.00 90.69 98 GLU A N 1
ATOM 763 C CA . GLU A 1 98 ? 9.820 11.054 -23.260 1.00 90.69 98 GLU A CA 1
ATOM 764 C C . GLU A 1 98 ? 8.885 11.187 -24.473 1.00 90.69 98 GLU A C 1
ATOM 766 O O . GLU A 1 98 ? 9.315 11.592 -25.554 1.00 90.69 98 GLU A O 1
ATOM 771 N N . GLY A 1 99 ? 7.601 10.847 -24.323 1.00 89.81 99 GLY A N 1
ATOM 772 C CA . GLY A 1 99 ? 6.610 10.909 -25.397 1.00 89.81 99 GLY A CA 1
ATOM 773 C C . GLY A 1 99 ? 6.772 9.830 -26.474 1.00 89.81 99 GLY A C 1
ATOM 774 O O . GLY A 1 99 ? 6.141 9.922 -27.527 1.00 89.81 99 GLY A O 1
ATOM 775 N N . ARG A 1 100 ? 7.586 8.795 -26.224 1.00 91.38 100 ARG A N 1
ATOM 776 C CA . ARG A 1 100 ? 7.713 7.602 -27.082 1.00 91.38 100 ARG A CA 1
ATOM 777 C C . ARG A 1 100 ? 6.468 6.717 -27.017 1.00 91.38 100 ARG A C 1
ATOM 779 O O . ARG A 1 100 ? 6.190 5.974 -27.957 1.00 91.38 100 ARG A O 1
ATOM 786 N N . ARG A 1 101 ? 5.688 6.841 -25.940 1.00 88.50 101 ARG A N 1
ATOM 787 C CA . ARG A 1 101 ? 4.440 6.113 -25.713 1.00 88.50 101 ARG A CA 1
ATOM 788 C C . ARG A 1 101 ? 3.318 7.062 -25.273 1.00 88.50 101 ARG A C 1
ATOM 790 O O . ARG A 1 101 ? 3.575 7.955 -24.468 1.00 88.50 101 ARG A O 1
ATOM 797 N N . PRO A 1 102 ? 2.067 6.892 -25.750 1.00 85.88 102 PRO A N 1
ATOM 798 C CA . PRO A 1 102 ? 0.949 7.679 -25.239 1.00 85.88 102 PRO A CA 1
ATOM 799 C C . PRO A 1 102 ? 0.722 7.392 -23.752 1.00 85.88 102 PRO A C 1
ATOM 801 O O . PRO A 1 102 ? 0.732 6.235 -23.324 1.00 85.88 102 PRO A O 1
ATOM 804 N N . ALA A 1 103 ? 0.483 8.448 -22.974 1.00 80.81 103 ALA A N 1
ATOM 805 C CA . ALA A 1 103 ? 0.087 8.300 -21.582 1.00 80.81 103 ALA A CA 1
ATOM 806 C C . ALA A 1 103 ? -1.270 7.578 -21.496 1.00 80.81 103 ALA A C 1
ATOM 808 O O . ALA A 1 103 ? -2.166 7.857 -22.305 1.00 80.81 103 ALA A O 1
ATOM 809 N N . PRO A 1 104 ? -1.451 6.664 -20.529 1.00 80.31 104 PRO A N 1
ATOM 810 C CA . PRO A 1 104 ? -2.755 6.072 -20.287 1.00 80.31 104 PRO A CA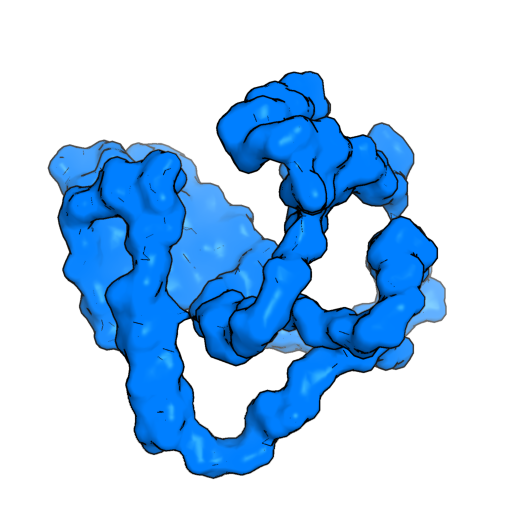 1
ATOM 811 C C . PRO A 1 104 ? -3.766 7.152 -19.867 1.00 80.31 104 PRO A C 1
ATOM 813 O O . PRO A 1 104 ? -3.366 8.216 -19.383 1.00 80.31 104 PRO A O 1
ATOM 816 N N . PRO A 1 105 ? -5.077 6.895 -20.026 1.00 76.69 105 PRO A N 1
ATOM 817 C CA . PRO A 1 105 ? -6.109 7.798 -19.533 1.00 76.69 105 PRO A CA 1
ATOM 818 C C . PRO A 1 105 ? -5.877 8.116 -18.053 1.00 76.69 105 PRO A C 1
ATOM 820 O O . PRO A 1 105 ? -5.646 7.205 -17.257 1.00 76.69 105 PRO A O 1
ATOM 823 N N . GLU A 1 106 ? -5.939 9.397 -17.691 1.00 68.81 106 GLU A N 1
ATOM 824 C CA . GLU A 1 106 ? -5.730 9.835 -16.314 1.00 68.81 106 GLU A CA 1
ATOM 825 C C . GLU A 1 106 ? -6.803 9.214 -15.411 1.00 68.81 106 GLU A C 1
ATOM 827 O O . GLU A 1 106 ? -8.000 9.506 -15.520 1.00 68.81 106 GLU A O 1
ATOM 832 N N . GLU A 1 107 ? -6.381 8.301 -14.539 1.00 70.38 107 GLU A N 1
ATOM 833 C CA . GLU A 1 107 ? -7.281 7.684 -13.581 1.00 70.38 107 GLU A CA 1
ATOM 834 C C . GLU A 1 107 ? -7.684 8.743 -12.549 1.00 70.38 107 GLU A C 1
ATOM 836 O O . GLU A 1 107 ? -6.836 9.321 -11.867 1.00 70.38 107 GLU A O 1
ATOM 841 N N . LYS A 1 108 ? -8.989 9.016 -12.417 1.00 72.25 108 LYS A N 1
ATOM 842 C CA . LYS A 1 108 ? -9.506 9.916 -11.377 1.00 72.25 108 LYS A CA 1
ATOM 843 C C . LYS A 1 108 ? -9.403 9.237 -10.016 1.00 72.25 108 LYS A C 1
ATOM 845 O O . LYS A 1 108 ? -10.379 8.688 -9.507 1.00 72.25 108 LYS A O 1
ATOM 850 N N . LEU A 1 109 ? -8.213 9.274 -9.432 1.00 76.19 109 LEU A N 1
ATOM 851 C CA . LEU A 1 109 ? -7.965 8.712 -8.115 1.00 76.19 109 LEU A CA 1
ATOM 852 C C . LEU A 1 109 ? -8.617 9.597 -7.050 1.00 76.19 109 LEU A C 1
ATOM 854 O O . LEU A 1 109 ? -8.302 10.779 -6.909 1.00 76.19 109 LEU A O 1
ATOM 858 N N . SER A 1 110 ? -9.538 9.018 -6.285 1.00 84.06 110 SER A N 1
ATOM 859 C CA . SER A 1 110 ? -10.072 9.649 -5.083 1.00 84.06 110 SER A CA 1
ATOM 860 C C . SER A 1 110 ? -9.183 9.328 -3.883 1.00 84.06 110 SER A C 1
ATOM 862 O O . SER A 1 110 ? -8.490 8.307 -3.837 1.00 84.06 110 SER A O 1
ATOM 864 N N . VAL A 1 111 ? -9.188 10.223 -2.895 1.00 92.19 111 VAL A N 1
ATOM 865 C CA . VAL A 1 111 ? -8.551 9.937 -1.610 1.00 92.19 111 VAL A CA 1
ATOM 866 C C . VAL A 1 111 ? -9.399 8.914 -0.882 1.00 92.19 111 VAL A C 1
ATOM 868 O O . VAL A 1 111 ? -10.536 9.219 -0.528 1.00 92.19 111 VAL A O 1
ATOM 871 N N . VAL A 1 112 ? -8.849 7.721 -0.667 1.00 94.25 112 VAL A N 1
ATOM 872 C CA . VAL A 1 112 ? -9.544 6.587 -0.050 1.00 94.25 112 VAL A CA 1
ATOM 873 C C . VAL A 1 112 ? -9.396 6.574 1.463 1.00 94.25 112 VAL A C 1
ATOM 875 O O . VAL A 1 112 ? -10.304 6.127 2.161 1.00 94.25 112 VAL A O 1
ATOM 878 N N . ARG A 1 113 ? -8.288 7.107 1.999 1.00 95.06 113 ARG A N 1
ATOM 879 C CA . ARG A 1 113 ? -8.052 7.130 3.445 1.00 95.06 113 ARG A CA 1
ATOM 880 C C . ARG A 1 113 ? -7.285 8.361 3.908 1.00 95.06 113 ARG A C 1
ATOM 882 O O . ARG A 1 113 ? -6.299 8.761 3.294 1.00 95.06 113 ARG A O 1
ATOM 889 N N . HIS A 1 114 ? -7.740 8.945 5.012 1.00 94.88 114 HIS A N 1
ATOM 890 C CA . HIS A 1 114 ? -7.066 10.022 5.734 1.00 94.88 114 HIS A CA 1
ATOM 891 C C . HIS A 1 114 ? -6.422 9.475 7.004 1.00 94.88 114 HIS A C 1
ATOM 893 O O . HIS A 1 114 ? -7.083 8.780 7.775 1.00 94.88 114 HIS A O 1
ATOM 899 N N . TYR A 1 115 ? -5.174 9.855 7.245 1.00 94.75 115 TYR A N 1
ATOM 900 C CA . TYR A 1 115 ? -4.400 9.539 8.436 1.00 94.75 115 TYR A CA 1
ATOM 901 C C . TYR A 1 115 ? -4.091 10.851 9.150 1.00 94.75 11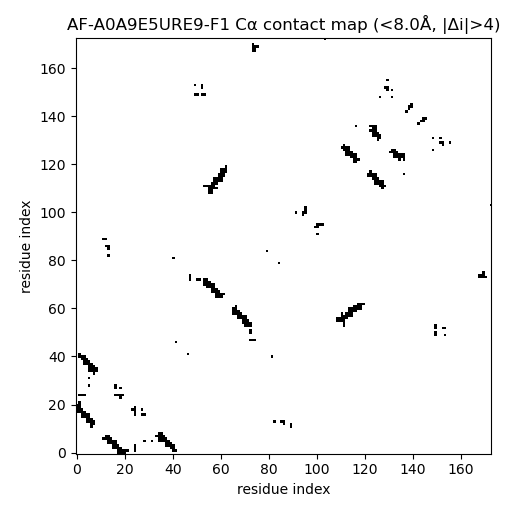5 TYR A C 1
ATOM 903 O O . TYR A 1 115 ? -3.241 11.614 8.717 1.00 94.75 115 TYR A O 1
ATOM 911 N N . SER A 1 116 ? -4.805 11.147 10.228 1.00 92.44 116 SER A N 1
ATOM 912 C CA . SER A 1 116 ? -4.513 12.272 11.113 1.00 92.44 116 SER A CA 1
ATOM 913 C C . SER A 1 116 ? -3.733 11.735 12.303 1.00 92.44 116 SER A C 1
ATOM 915 O O . SER A 1 116 ? -4.302 11.080 13.178 1.00 92.44 116 SER A O 1
ATOM 917 N N . LEU A 1 117 ? -2.411 11.921 12.291 1.00 84.75 117 LEU A N 1
ATOM 918 C CA . LEU A 1 117 ? -1.553 11.368 13.342 1.00 84.75 117 LEU A CA 1
ATOM 919 C C . LEU A 1 117 ? -1.424 12.316 14.529 1.00 84.75 117 LEU A C 1
ATOM 921 O O . LEU A 1 117 ? -1.405 11.832 15.658 1.00 84.75 117 LEU A O 1
ATOM 925 N N . GLU A 1 118 ? -1.348 13.630 14.283 1.00 75.12 118 GLU A N 1
ATOM 926 C CA . GLU A 1 118 ? -1.143 14.658 15.322 1.00 75.12 118 GLU A CA 1
ATOM 927 C C . GLU A 1 118 ? -1.826 16.007 15.020 1.00 75.12 118 GLU A C 1
ATOM 929 O O . GLU A 1 118 ? -1.701 16.940 15.810 1.00 75.12 118 GLU A O 1
ATOM 934 N N . ARG A 1 119 ? -2.591 16.119 13.923 1.00 71.94 119 ARG A N 1
ATOM 935 C CA . ARG A 1 119 ? -3.139 17.403 13.461 1.00 71.94 119 ARG A CA 1
ATOM 936 C C . ARG A 1 119 ? -4.120 17.991 14.475 1.00 71.94 119 ARG A C 1
ATOM 938 O O . ARG A 1 119 ? -5.172 17.407 14.728 1.00 71.94 119 ARG A O 1
ATOM 945 N N . GLN A 1 120 ? -3.802 19.171 15.012 1.00 67.94 120 GLN A N 1
ATOM 946 C CA . GLN A 1 120 ? -4.687 19.934 15.913 1.00 67.94 120 GLN A CA 1
ATOM 947 C C . GLN A 1 120 ? -5.182 19.142 17.146 1.00 67.94 120 GLN A C 1
ATOM 949 O O . GLN A 1 120 ? -6.261 19.405 17.673 1.00 67.94 120 GLN A O 1
ATOM 954 N N . GLY A 1 121 ? -4.400 18.164 17.619 1.00 74.12 121 GLY A N 1
ATOM 955 C CA . GLY A 1 121 ? -4.748 17.342 18.785 1.00 74.12 121 GLY A CA 1
ATOM 956 C C . GLY A 1 121 ? -5.729 16.199 18.504 1.00 74.12 121 GLY A C 1
ATOM 957 O O . GLY A 1 121 ? -6.031 15.425 19.415 1.00 74.12 121 GLY A O 1
ATOM 958 N N . GLU A 1 122 ? -6.187 16.035 17.263 1.00 80.50 122 GLU A N 1
ATOM 959 C CA . GLU A 1 122 ? -7.003 14.895 16.860 1.00 80.50 122 GLU A CA 1
ATOM 960 C C . GLU A 1 122 ? -6.130 13.787 16.266 1.00 80.50 122 GLU A C 1
ATOM 962 O O . GLU A 1 122 ? -5.264 14.028 15.428 1.00 80.50 122 GLU A O 1
ATOM 967 N N . ARG A 1 123 ? -6.367 12.545 16.702 1.00 90.56 123 ARG A N 1
ATOM 968 C CA . ARG A 1 123 ? -5.698 11.356 16.160 1.00 90.56 123 ARG A CA 1
ATOM 969 C C . ARG A 1 123 ? -6.734 10.376 15.644 1.00 90.56 123 ARG A C 1
ATOM 971 O O . ARG A 1 123 ? -7.500 9.810 16.427 1.00 90.56 123 ARG A O 1
ATOM 978 N N . PHE A 1 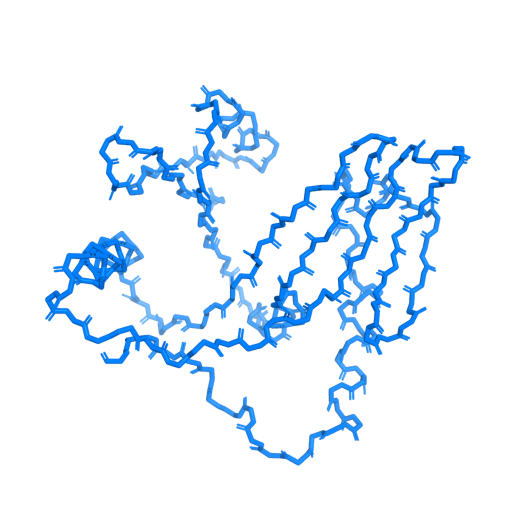124 ? -6.786 10.184 14.332 1.00 94.12 124 PHE A N 1
ATOM 979 C CA . PHE A 1 124 ? -7.705 9.234 13.720 1.00 94.12 124 PHE A CA 1
ATOM 980 C C . PHE A 1 124 ? -7.243 8.771 12.345 1.00 94.12 124 PHE A C 1
ATOM 982 O O . PHE A 1 124 ? -6.490 9.444 11.649 1.00 94.12 124 PHE A O 1
ATOM 989 N N . ILE A 1 125 ? -7.789 7.641 11.918 1.00 95.75 125 ILE A N 1
ATOM 990 C CA . ILE A 1 125 ? -7.726 7.179 10.536 1.00 95.75 125 ILE A CA 1
ATOM 991 C C . ILE A 1 125 ? -9.159 7.017 10.048 1.00 95.75 125 ILE A C 1
ATOM 993 O O . ILE A 1 125 ? -9.990 6.452 10.763 1.00 95.75 125 ILE A O 1
ATOM 997 N N . ARG A 1 126 ? -9.466 7.543 8.862 1.00 96.31 126 ARG A N 1
ATOM 998 C CA . ARG A 1 126 ? -10.805 7.482 8.266 1.00 96.31 126 ARG A CA 1
ATOM 999 C C . ARG A 1 126 ? -10.730 7.026 6.821 1.00 96.31 126 ARG A C 1
ATOM 1001 O O . ARG A 1 126 ? -10.071 7.681 6.021 1.00 96.31 126 ARG A O 1
ATOM 1008 N N . ASP A 1 127 ? -11.457 5.967 6.492 1.00 96.19 127 ASP A N 1
ATOM 1009 C CA . ASP A 1 127 ? -11.721 5.572 5.110 1.00 96.19 127 ASP A CA 1
ATOM 1010 C C . ASP A 1 127 ? -12.909 6.384 4.580 1.00 96.19 127 ASP A C 1
ATOM 1012 O O . ASP A 1 127 ? -13.971 6.451 5.204 1.00 96.19 127 ASP A O 1
ATOM 1016 N N . THR A 1 128 ? -12.713 7.082 3.468 1.00 94.50 128 THR A N 1
ATOM 1017 C CA . THR A 1 128 ? -13.707 8.005 2.900 1.00 94.50 128 THR A CA 1
ATOM 1018 C C . THR A 1 128 ? -14.813 7.273 2.147 1.00 94.50 128 THR A C 1
ATOM 1020 O O . THR A 1 128 ? -15.901 7.823 1.988 1.00 94.50 128 THR A O 1
ATOM 1023 N N . ARG A 1 129 ? -14.560 6.033 1.713 1.00 92.44 129 ARG A N 1
ATOM 1024 C CA . ARG A 1 129 ? -15.498 5.226 0.923 1.00 92.44 129 ARG A CA 1
ATOM 1025 C C . ARG A 1 129 ? -16.519 4.555 1.826 1.00 92.44 129 ARG A C 1
ATOM 1027 O O . ARG A 1 129 ? -17.713 4.589 1.553 1.00 92.44 129 ARG A O 1
ATOM 1034 N N . THR A 1 130 ? -16.041 3.970 2.921 1.00 94.12 130 THR A N 1
ATOM 1035 C CA . THR A 1 130 ? -16.877 3.233 3.882 1.00 94.12 130 THR A CA 1
ATOM 1036 C C . THR A 1 130 ? -17.321 4.097 5.061 1.00 94.12 130 THR A C 1
ATOM 1038 O O . THR A 1 130 ? -18.181 3.689 5.835 1.00 94.12 130 THR A O 1
ATOM 1041 N N . ASN A 1 131 ? -16.739 5.293 5.214 1.00 94.06 131 ASN A N 1
ATOM 1042 C CA . ASN A 1 131 ? -16.859 6.156 6.393 1.00 94.06 131 ASN A CA 1
ATOM 1043 C C . ASN A 1 131 ? -16.371 5.524 7.707 1.00 94.06 131 ASN A C 1
ATOM 1045 O O . ASN A 1 131 ? -16.548 6.132 8.767 1.00 94.06 131 ASN A O 1
ATOM 1049 N N . LEU A 1 132 ? -15.716 4.359 7.659 1.00 96.38 132 LEU A N 1
ATOM 1050 C CA . LEU A 1 132 ? -15.116 3.748 8.837 1.00 96.38 132 LEU A CA 1
ATOM 1051 C C . LEU A 1 132 ? -14.038 4.677 9.401 1.00 96.38 132 LEU A C 1
ATOM 1053 O O . LEU A 1 132 ? -13.155 5.145 8.678 1.00 96.38 132 LEU A O 1
ATOM 1057 N N . ARG A 1 133 ? -14.105 4.938 10.707 1.00 96.50 133 ARG A N 1
ATOM 1058 C CA . ARG A 1 133 ? -13.143 5.771 11.430 1.00 96.50 133 ARG A CA 1
ATOM 1059 C C . ARG A 1 133 ? -12.667 5.050 12.680 1.00 96.50 133 ARG A C 1
ATOM 1061 O O . ARG A 1 133 ? -13.482 4.578 13.465 1.00 96.50 133 ARG A O 1
ATOM 1068 N N . THR A 1 134 ? -11.359 5.058 12.908 1.00 95.81 134 THR A N 1
ATOM 1069 C CA . THR A 1 134 ? -10.741 4.554 14.139 1.00 95.81 134 THR A CA 1
ATOM 1070 C C . THR A 1 134 ? -9.838 5.606 14.767 1.00 95.81 134 THR A C 1
ATOM 1072 O O . THR A 1 134 ? -9.205 6.397 14.072 1.00 95.81 134 THR A O 1
ATOM 1075 N N . VAL A 1 135 ? -9.781 5.612 16.097 1.00 94.69 135 VAL A N 1
ATOM 1076 C CA . VAL A 1 135 ? -8.828 6.408 16.891 1.00 94.69 135 VAL A CA 1
ATOM 1077 C C . VAL A 1 135 ? -7.631 5.571 17.352 1.00 94.69 135 VAL A C 1
ATOM 1079 O O . VAL A 1 135 ? -6.675 6.104 17.908 1.00 94.69 135 VAL A O 1
ATOM 1082 N N . GLN A 1 136 ? -7.649 4.257 17.097 1.00 93.12 136 GLN A N 1
ATOM 1083 C CA . GLN A 1 136 ? -6.569 3.328 17.439 1.00 93.12 136 GLN A CA 1
ATOM 1084 C C . GLN A 1 136 ? -5.434 3.405 16.406 1.00 93.12 136 GLN A C 1
ATOM 1086 O O . GLN A 1 136 ? -5.043 2.413 15.801 1.00 93.12 136 GLN A O 1
ATOM 1091 N N . VAL A 1 137 ? -4.910 4.613 16.188 1.00 91.56 137 VAL A N 1
ATOM 1092 C CA . VAL A 1 137 ? -3.930 4.919 15.137 1.00 91.56 137 VAL A CA 1
ATOM 1093 C C . VAL A 1 137 ? -2.688 4.030 15.236 1.00 91.56 137 VAL A C 1
ATOM 1095 O O . VAL A 1 137 ? -2.245 3.496 14.226 1.00 91.56 137 VAL A O 1
ATOM 1098 N N . ARG A 1 138 ? -2.165 3.809 16.450 1.00 90.12 138 ARG A N 1
ATOM 1099 C CA . ARG A 1 138 ? -0.987 2.952 16.670 1.00 90.12 138 ARG A CA 1
ATOM 1100 C C . ARG A 1 138 ? -1.213 1.505 16.243 1.00 90.12 138 ARG A C 1
ATOM 1102 O O . ARG A 1 138 ? -0.331 0.907 15.645 1.00 90.12 138 ARG A O 1
ATOM 1109 N N . GLU A 1 139 ? -2.395 0.947 16.501 1.00 92.00 139 GLU A N 1
ATOM 1110 C CA . GLU A 1 139 ? -2.703 -0.431 16.099 1.00 92.00 139 GLU A CA 1
ATOM 1111 C C . GLU A 1 139 ? -2.698 -0.582 14.572 1.00 92.00 139 GLU A C 1
ATOM 1113 O O . GLU A 1 139 ? -2.234 -1.591 14.047 1.00 92.00 139 GLU A O 1
ATOM 1118 N N . VAL A 1 140 ? -3.165 0.439 13.855 1.00 91.94 140 VAL A N 1
ATOM 1119 C CA . VAL A 1 140 ? -3.193 0.426 12.390 1.00 91.94 140 VAL A CA 1
ATOM 1120 C C . VAL A 1 140 ? -1.803 0.680 11.807 1.00 91.94 140 VAL A C 1
ATOM 1122 O O . VAL A 1 140 ? -1.355 -0.076 10.954 1.00 91.94 140 VAL A O 1
ATOM 1125 N N . VAL A 1 141 ? -1.110 1.725 12.269 1.00 88.00 141 VAL A N 1
ATOM 1126 C CA . VAL A 1 141 ? 0.158 2.185 11.677 1.00 88.00 141 VAL A CA 1
ATOM 1127 C C . VAL A 1 141 ? 1.344 1.322 12.104 1.00 88.00 141 VAL A C 1
ATOM 1129 O O . VAL A 1 141 ? 2.157 0.956 11.266 1.00 88.00 141 VAL A O 1
ATOM 1132 N N . GLU A 1 142 ? 1.456 0.977 13.390 1.00 85.44 142 GLU A N 1
ATOM 1133 C CA . GLU A 1 142 ? 2.628 0.255 13.911 1.00 85.44 142 GLU A CA 1
ATOM 1134 C C . GLU A 1 142 ? 2.459 -1.264 13.820 1.00 85.44 142 GLU A C 1
ATOM 1136 O O . GLU A 1 142 ? 3.431 -1.985 13.605 1.00 85.44 142 GLU A O 1
ATOM 1141 N N . LYS A 1 143 ? 1.230 -1.767 13.998 1.00 86.31 143 LYS A N 1
ATOM 1142 C CA . LYS A 1 143 ? 0.950 -3.214 14.022 1.00 86.31 143 LYS A CA 1
ATOM 1143 C C . LYS A 1 143 ? 0.266 -3.733 12.761 1.00 86.31 143 LYS A C 1
ATOM 1145 O O . LYS A 1 143 ? 0.030 -4.934 12.672 1.00 86.31 143 LYS A O 1
ATOM 1150 N N . GLY A 1 144 ? -0.065 -2.857 11.811 1.00 88.25 144 GLY A N 1
ATOM 1151 C CA . GLY A 1 144 ? -0.667 -3.250 10.538 1.00 88.25 144 GLY A CA 1
ATOM 1152 C C . GLY A 1 144 ? -2.085 -3.811 10.656 1.00 88.25 144 GLY A C 1
ATOM 1153 O O . GLY A 1 144 ? -2.489 -4.593 9.799 1.00 88.25 144 GLY A O 1
ATOM 1154 N N . ARG A 1 145 ? -2.852 -3.454 11.699 1.00 92.94 145 ARG A N 1
ATOM 1155 C CA . ARG A 1 145 ? -4.247 -3.910 11.854 1.00 92.94 145 ARG A CA 1
ATOM 1156 C C . ARG A 1 145 ? -5.173 -3.196 10.872 1.00 92.94 145 ARG A C 1
ATOM 1158 O O . ARG A 1 145 ? -5.808 -2.199 11.211 1.00 92.94 145 ARG A O 1
ATOM 1165 N N . LEU A 1 146 ? -5.212 -3.703 9.645 1.00 93.81 146 LEU A N 1
ATOM 1166 C CA . LEU A 1 146 ? -6.028 -3.183 8.546 1.00 93.81 146 LEU A CA 1
ATOM 1167 C C . LEU A 1 146 ? -7.339 -3.958 8.351 1.00 93.81 146 LEU A C 1
ATOM 1169 O O . LEU A 1 146 ? -8.159 -3.541 7.537 1.00 93.81 146 LEU A O 1
ATOM 1173 N N . ASP A 1 147 ? -7.558 -5.039 9.105 1.00 93.88 147 ASP A N 1
ATOM 1174 C CA . ASP A 1 147 ? -8.670 -5.978 8.911 1.00 93.88 147 ASP A CA 1
ATOM 1175 C C . ASP A 1 147 ? -10.035 -5.282 8.843 1.00 93.88 147 ASP A C 1
ATOM 1177 O O . ASP A 1 147 ? -10.790 -5.507 7.902 1.00 93.88 147 ASP A O 1
ATOM 1181 N N . ASP A 1 148 ? -10.327 -4.369 9.774 1.00 95.06 148 ASP A N 1
ATOM 1182 C CA . ASP A 1 148 ? -11.613 -3.659 9.811 1.00 95.06 148 ASP A CA 1
ATOM 1183 C C . ASP A 1 148 ? -11.849 -2.819 8.544 1.00 95.06 148 ASP A C 1
ATOM 1185 O O . ASP A 1 148 ? -12.966 -2.751 8.029 1.00 95.06 148 ASP A O 1
ATOM 1189 N N . PHE A 1 149 ? -10.796 -2.188 8.013 1.00 95.56 149 PHE A N 1
ATOM 1190 C CA . PHE A 1 149 ? -10.883 -1.405 6.781 1.00 95.56 149 PHE A CA 1
ATOM 1191 C C . PHE A 1 149 ? -11.068 -2.295 5.557 1.00 95.56 149 PHE A C 1
ATOM 1193 O O . PHE A 1 149 ? -11.896 -1.984 4.699 1.00 95.56 149 PHE A O 1
ATOM 1200 N N . ILE A 1 150 ? -10.323 -3.399 5.498 1.00 94.00 150 ILE A N 1
ATOM 1201 C CA . ILE A 1 150 ? -10.409 -4.381 4.420 1.00 94.00 150 ILE A CA 1
ATOM 1202 C C . ILE A 1 150 ? -11.816 -4.980 4.386 1.00 94.00 150 ILE A C 1
ATOM 1204 O O . ILE A 1 150 ? -12.460 -4.965 3.340 1.00 94.00 150 ILE A O 1
ATOM 1208 N N . LEU A 1 151 ? -12.334 -5.437 5.528 1.00 94.31 151 LEU A N 1
ATOM 1209 C CA . LEU A 1 151 ? -13.673 -6.015 5.634 1.00 94.31 151 LEU A CA 1
ATOM 1210 C C . LEU A 1 151 ? -14.758 -5.003 5.261 1.00 94.31 151 LEU A C 1
ATOM 1212 O O . LEU A 1 151 ? -15.617 -5.315 4.439 1.00 94.31 151 LEU A O 1
ATOM 1216 N N . ALA A 1 152 ? -14.686 -3.772 5.776 1.00 94.25 152 ALA A N 1
ATOM 1217 C CA . ALA A 1 152 ? -15.649 -2.730 5.425 1.00 94.25 152 ALA A CA 1
ATOM 1218 C C . ALA A 1 152 ? -15.643 -2.413 3.919 1.00 94.25 152 ALA A C 1
ATOM 1220 O O . ALA A 1 152 ? -16.700 -2.177 3.328 1.00 94.25 152 ALA A O 1
ATOM 1221 N N . TYR A 1 153 ? -14.464 -2.405 3.285 1.00 93.31 153 TYR A N 1
ATOM 1222 C CA . TYR A 1 153 ? -14.355 -2.229 1.839 1.00 93.31 153 TYR A CA 1
ATOM 1223 C C . TYR A 1 153 ? -14.935 -3.425 1.083 1.00 93.31 153 TYR A C 1
ATOM 1225 O O . TYR A 1 153 ? -15.674 -3.226 0.121 1.00 93.31 153 TYR A O 1
ATOM 1233 N N . LEU A 1 154 ? -14.630 -4.654 1.506 1.00 91.12 154 LEU A N 1
ATOM 1234 C CA . LEU A 1 154 ? -15.143 -5.858 0.860 1.00 91.12 154 LEU A CA 1
ATOM 1235 C C . LEU A 1 154 ? -16.669 -5.905 0.930 1.00 91.12 154 LEU A C 1
ATOM 1237 O O . LEU A 1 154 ? -17.292 -6.068 -0.114 1.00 91.12 154 LEU A O 1
ATOM 1241 N N . GLU A 1 155 ? -17.269 -5.623 2.087 1.00 91.31 155 GLU A N 1
ATOM 1242 C CA . GLU A 1 155 ? -18.725 -5.507 2.233 1.00 91.31 155 GLU A CA 1
ATOM 1243 C C . GLU A 1 155 ? -19.328 -4.428 1.322 1.00 91.31 155 GLU A C 1
ATOM 1245 O O . GLU A 1 155 ? -20.366 -4.644 0.693 1.00 91.31 155 GLU A O 1
ATOM 1250 N N . LEU A 1 156 ? -18.693 -3.252 1.240 1.00 87.44 156 LEU A N 1
ATOM 1251 C CA . LEU A 1 156 ? -19.127 -2.183 0.338 1.00 87.44 156 LEU A CA 1
ATOM 1252 C C . LEU A 1 156 ? -19.043 -2.635 -1.125 1.00 87.44 156 LEU A C 1
ATOM 1254 O O . LEU A 1 156 ? -19.972 -2.396 -1.896 1.00 87.44 156 LEU A O 1
ATOM 1258 N N . SER A 1 157 ? -17.945 -3.298 -1.493 1.00 83.06 157 SER A N 1
ATOM 1259 C CA . SER A 1 157 ? -17.718 -3.797 -2.844 1.00 83.06 157 SER A CA 1
ATOM 1260 C C . SER A 1 157 ? -18.741 -4.868 -3.208 1.00 83.06 157 SER A C 1
ATOM 1262 O O . SER A 1 157 ? -19.368 -4.745 -4.249 1.00 83.06 157 SER A O 1
ATOM 1264 N N . GLU A 1 158 ? -19.013 -5.839 -2.330 1.00 79.94 158 GLU A N 1
ATOM 1265 C CA . GLU A 1 158 ? -20.016 -6.891 -2.529 1.00 79.94 158 GLU A CA 1
ATOM 1266 C C . GLU A 1 158 ? -21.420 -6.318 -2.723 1.00 79.94 158 GLU A C 1
ATOM 1268 O O . GLU A 1 158 ? -22.154 -6.772 -3.599 1.00 79.94 158 GLU A O 1
ATOM 1273 N N . ARG A 1 159 ? -21.777 -5.269 -1.969 1.00 70.44 159 ARG A N 1
ATOM 1274 C CA . ARG A 1 159 ? -23.037 -4.533 -2.162 1.00 70.44 159 ARG A CA 1
ATOM 1275 C C . ARG A 1 159 ? -23.080 -3.764 -3.486 1.00 70.44 159 ARG A C 1
ATOM 1277 O O . ARG A 1 159 ? -24.169 -3.492 -3.985 1.00 70.44 159 ARG A O 1
ATOM 1284 N N . GLY A 1 160 ? -21.919 -3.403 -4.031 1.00 61.38 160 GLY A N 1
ATOM 1285 C CA . GLY A 1 160 ? -21.758 -2.674 -5.287 1.00 61.38 160 GLY A CA 1
ATOM 1286 C C . GLY A 1 160 ? -21.503 -3.541 -6.527 1.00 61.38 160 GLY A C 1
ATOM 1287 O O . GLY A 1 160 ? -21.588 -3.010 -7.632 1.00 61.38 160 GLY A O 1
ATOM 1288 N N . VAL A 1 161 ? -21.201 -4.844 -6.403 1.00 51.50 161 VAL A N 1
ATOM 1289 C CA . VAL A 1 161 ? -20.793 -5.676 -7.551 1.00 51.50 161 VAL A CA 1
ATOM 1290 C C . VAL A 1 161 ? -21.976 -5.984 -8.477 1.00 51.50 161 VAL A C 1
ATOM 1292 O O . VAL A 1 161 ? -22.621 -7.030 -8.407 1.00 51.50 161 VAL A O 1
ATOM 1295 N N . GLY A 1 162 ? -22.160 -5.101 -9.456 1.00 40.72 162 GLY A N 1
ATOM 1296 C CA . GLY A 1 162 ? -22.317 -5.494 -10.850 1.00 40.72 162 GLY A CA 1
ATOM 1297 C C . GLY A 1 162 ? -20.935 -5.746 -11.463 1.00 40.72 162 GLY A C 1
ATOM 1298 O O . GLY A 1 162 ? -20.239 -4.805 -11.790 1.00 40.72 162 GLY A O 1
ATOM 1299 N N . TRP A 1 163 ? -20.533 -7.017 -11.542 1.00 41.94 163 TRP A N 1
ATOM 1300 C CA . TRP A 1 163 ? -19.648 -7.706 -12.507 1.00 41.94 163 TRP A CA 1
ATOM 1301 C C . TRP A 1 163 ? -18.409 -7.065 -13.202 1.00 41.94 163 TRP A C 1
ATOM 1303 O O . TRP A 1 163 ? -17.665 -7.844 -13.796 1.00 41.94 163 TRP A O 1
ATOM 1313 N N . GLU A 1 164 ? -18.108 -5.765 -13.147 1.00 45.72 164 GLU A N 1
ATOM 1314 C CA . GLU A 1 164 ? -17.072 -5.134 -14.000 1.00 45.72 164 GLU A CA 1
ATOM 1315 C C . GLU A 1 164 ? -15.612 -5.341 -13.542 1.00 45.72 164 GLU A C 1
ATOM 1317 O O . GLU A 1 164 ? -14.697 -5.210 -14.347 1.00 45.72 164 GLU A O 1
ATOM 1322 N N . ASP A 1 165 ? -15.369 -5.766 -12.301 1.00 49.00 165 ASP A N 1
ATOM 1323 C CA . ASP A 1 165 ? -14.023 -5.787 -11.690 1.00 49.00 165 ASP A CA 1
ATOM 1324 C C . ASP A 1 165 ? -13.328 -7.171 -11.725 1.00 49.00 165 ASP A C 1
ATOM 1326 O O . ASP A 1 165 ? -12.440 -7.477 -10.928 1.00 49.00 165 ASP A O 1
ATOM 1330 N N . ARG A 1 166 ? -13.781 -8.080 -12.602 1.00 47.50 166 ARG A N 1
ATOM 1331 C CA . ARG A 1 166 ? -13.359 -9.500 -12.584 1.00 47.50 166 ARG A CA 1
ATOM 1332 C C . ARG A 1 166 ? -11.959 -9.771 -13.111 1.00 47.50 166 ARG A C 1
ATOM 1334 O O . ARG A 1 166 ? -11.440 -10.860 -12.876 1.00 47.50 166 ARG A O 1
ATOM 1341 N N . PHE A 1 167 ? -11.360 -8.809 -13.797 1.00 46.56 167 PHE A N 1
ATOM 1342 C CA . PHE A 1 167 ? -9.997 -8.928 -14.279 1.00 46.56 167 PHE A CA 1
ATOM 1343 C C . PHE A 1 167 ? -9.222 -7.712 -13.787 1.00 46.56 167 PHE A C 1
ATOM 1345 O O . PHE A 1 167 ? -9.448 -6.613 -14.295 1.00 46.56 167 PHE A O 1
ATOM 1352 N N . PRO A 1 168 ? -8.348 -7.868 -12.776 1.00 51.16 168 PRO A N 1
ATOM 1353 C CA . PRO A 1 168 ? -7.440 -6.791 -12.437 1.00 51.16 168 PRO A CA 1
ATOM 1354 C C . PRO A 1 168 ? -6.598 -6.444 -13.664 1.00 51.16 168 PRO A C 1
ATOM 1356 O O . PRO A 1 168 ? -6.357 -7.319 -14.498 1.00 51.16 168 PRO A O 1
ATOM 1359 N N . PRO A 1 169 ? -6.128 -5.196 -13.786 1.00 55.47 169 PRO A N 1
ATOM 1360 C CA . PRO A 1 169 ? -5.147 -4.863 -14.801 1.00 55.47 169 PRO A CA 1
ATOM 1361 C C . PRO A 1 169 ? -3.896 -5.727 -14.578 1.00 55.47 169 PRO A C 1
ATOM 1363 O O . PRO A 1 169 ? -3.072 -5.445 -13.711 1.00 55.47 169 PRO A O 1
ATOM 1366 N N . THR A 1 170 ? -3.767 -6.806 -15.346 1.00 53.00 170 THR A N 1
ATOM 1367 C CA . THR A 1 170 ? -2.510 -7.511 -15.583 1.00 53.00 170 THR A CA 1
ATOM 1368 C C . THR A 1 170 ? -1.780 -6.660 -16.615 1.00 53.00 170 THR A C 1
ATOM 1370 O O . THR A 1 170 ? -2.129 -6.686 -17.792 1.00 53.00 170 THR A O 1
ATOM 1373 N N . PHE A 1 171 ? -0.904 -5.769 -16.162 1.00 50.62 171 PHE A N 1
ATOM 1374 C CA . PHE A 1 171 ? -0.256 -4.766 -17.018 1.00 50.62 171 PHE A CA 1
ATOM 1375 C C . PHE A 1 171 ? 0.535 -5.409 -18.185 1.00 50.62 171 PHE A C 1
ATOM 1377 O O . PHE A 1 171 ? 0.959 -6.557 -18.022 1.00 50.62 171 PHE A O 1
ATOM 1384 N N . PRO A 1 172 ? 0.821 -4.684 -19.294 1.00 54.28 172 PRO A N 1
ATOM 1385 C CA . PRO A 1 172 ? 0.564 -3.260 -19.560 1.00 54.28 172 PRO A CA 1
ATOM 1386 C C . PRO A 1 172 ? -0.412 -3.004 -20.719 1.00 54.28 172 PRO A C 1
ATOM 1388 O O . PRO A 1 172 ? -0.892 -3.921 -21.374 1.00 54.28 172 PRO A O 1
ATOM 1391 N N . PHE A 1 173 ? -0.696 -1.726 -20.976 1.00 51.12 173 PHE A N 1
ATOM 1392 C CA . PHE A 1 173 ? -1.178 -1.240 -22.274 1.00 51.12 173 PHE A CA 1
ATOM 1393 C C . PHE A 1 173 ? -0.278 -1.681 -23.440 1.00 51.12 173 PHE A C 1
ATOM 1395 O O . PHE A 1 173 ? 0.809 -2.253 -23.184 1.00 51.12 173 PHE A O 1
#

Sequence (173 aa):
MPVAWAAVAHPLSFQPIEAATFPELVKRLDAVGHTEEIALLLEGSNVFGFMKGERGLHRLLHDNMDELVNVRVFALPDGTNVGEWLDDYQEIKVDIAEGRRPAPPEEKLSVVRHYSLERQGERFIRDTRTNLRTVQVREVVEKGRLDDFILAYLELSERGVGWEDRFPPTFPF

Foldseek 3Di:
DWKKWFADPPPRATDIQDDPDPVVSVVVVVVVPDTPDMGTDDDDPCPLVLCVLVAFWEWEDDAPDIDIDGDDGDDDPPPDPVRVVSVVVSVVVVCCVVVVDPDDPDDPGDHQKYAHPCHPNQGWIAGPQLRDIDNVNCCCPVVVPCPVVSVSSSVSVVVVDPPPCPDGDPDDD

Secondary structure (DSSP, 8-state):
--EEEEE-SSS--EEEEE-SSHHHHHHHHHHH-S-SEEEEE--STTHHHHHGGG-EEEEEE-SS-EEEEEE---PPPTT--HHHHHHHHHHHHHHHHTTSSPPPP-----EEEEEESSGGG--EEEETTT--EES-HHHHHTT---HHHHHHHHHHHHHH--STTSS---S--

Radius of gyration: 17.42 Å; Cα contacts (8 Å, |Δi|>4): 225; chains: 1; bounding box: 42×40×46 Å

pLDDT: mean 83.4, std 13.06, range [40.72, 96.5]